Protein AF-A0A957H1N7-F1 (afdb_monomer_lite)

Radius of gyration: 15.7 Å; chains: 1; bounding box: 37×25×43 Å

Secondary structure (DSSP, 8-state):
--S---SS-HHHHHHHHHSSSPP-HHHHGGGTT--HHHHHHHHHHHTTS-HHHHHHHHHHHHHHHHH-TT---HHHHHHHTT-SSHHHHHHHHHHTTT---GGGHHHHHHHHHH-S-HHHHHHHHHHHHHHHHHHHTTSSPPP-

Sequence (144 aa):
MSEEKNELPFAEILQMLQGEESLNVAHLYRLSDMEQADRDAFMALWRQLQAPRRRMIVQHLADIMEENFEVEFGPIFTHCLADEDDQVRVAALEGLWDSTDTRLVSRILHLLSEDDSEAVQVAAARALAHFVLMIEWGQLPPRH

Structure (mmCIF, N/CA/C/O backbone):
data_AF-A0A957H1N7-F1
#
_entry.id   AF-A0A957H1N7-F1
#
loop_
_atom_site.group_PDB
_atom_site.id
_atom_site.type_symbol
_atom_site.label_atom_id
_atom_site.label_alt_id
_atom_site.label_comp_id
_atom_site.label_asym_id
_atom_site.label_entity_id
_atom_site.label_seq_id
_atom_site.pdbx_PDB_ins_code
_atom_site.Cartn_x
_atom_site.Cartn_y
_atom_site.Cartn_z
_atom_site.occupancy
_atom_site.B_iso_or_equiv
_atom_site.auth_seq_id
_atom_site.auth_comp_id
_atom_site.auth_asym_id
_atom_site.auth_atom_id
_atom_site.pdbx_PDB_model_num
ATOM 1 N N . MET A 1 1 ? 17.634 6.311 14.199 1.00 40.75 1 MET A N 1
ATOM 2 C CA . MET A 1 1 ? 17.507 6.824 15.601 1.00 40.75 1 MET A CA 1
ATOM 3 C C . MET A 1 1 ? 16.304 6.140 16.243 1.00 40.75 1 MET A C 1
ATOM 5 O O . MET A 1 1 ? 15.212 6.688 16.262 1.00 40.75 1 MET A O 1
ATOM 9 N N . SER A 1 2 ? 16.482 4.896 16.685 1.00 44.84 2 SER A N 1
ATOM 10 C CA . SER A 1 2 ? 15.403 3.894 16.626 1.00 44.84 2 SER A CA 1
ATOM 11 C C . SER A 1 2 ? 14.911 3.401 17.998 1.00 44.84 2 SER A C 1
ATOM 13 O O . SER A 1 2 ? 14.345 2.317 18.083 1.00 44.84 2 SER A O 1
ATOM 15 N N . GLU A 1 3 ? 15.117 4.166 19.074 1.00 42.50 3 GLU A N 1
ATOM 16 C CA . GLU A 1 3 ? 14.836 3.715 20.453 1.00 42.50 3 GLU A CA 1
ATOM 17 C C . GLU A 1 3 ? 13.499 4.188 21.056 1.00 42.50 3 GLU A C 1
ATOM 19 O O . GLU A 1 3 ? 13.169 3.790 22.167 1.00 42.50 3 GLU A O 1
ATOM 24 N N . GLU A 1 4 ? 12.665 4.930 20.323 1.00 46.91 4 GLU A N 1
ATOM 25 C CA . GLU A 1 4 ? 11.291 5.263 20.741 1.00 46.91 4 GLU A CA 1
ATOM 26 C C . GLU A 1 4 ? 10.260 4.630 19.792 1.00 46.91 4 GLU A C 1
ATOM 28 O O . GLU A 1 4 ? 9.399 5.308 19.230 1.00 46.91 4 GLU A O 1
ATOM 33 N N . LYS A 1 5 ? 10.297 3.302 19.591 1.00 50.78 5 LYS A N 1
ATOM 34 C CA . LYS A 1 5 ? 9.085 2.588 19.139 1.00 50.78 5 LYS A CA 1
ATOM 35 C C . LYS A 1 5 ? 8.061 2.669 20.284 1.00 50.78 5 LYS A C 1
ATOM 37 O O . LYS A 1 5 ? 7.975 1.746 21.078 1.00 50.78 5 LYS A O 1
ATOM 42 N N . ASN A 1 6 ? 7.385 3.817 20.379 1.00 56.66 6 ASN A N 1
ATOM 43 C CA . ASN A 1 6 ? 6.191 4.169 21.154 1.00 56.66 6 ASN A CA 1
ATOM 44 C C . ASN A 1 6 ? 5.704 3.131 22.187 1.00 56.66 6 ASN A C 1
ATOM 46 O O . ASN A 1 6 ? 5.317 2.024 21.820 1.00 56.66 6 ASN A O 1
ATOM 50 N N . GLU A 1 7 ? 5.610 3.540 23.456 1.00 65.62 7 GLU A N 1
ATOM 51 C CA . GLU A 1 7 ? 5.228 2.730 24.633 1.00 65.62 7 GLU A CA 1
ATOM 52 C C . GLU A 1 7 ? 3.828 2.080 24.574 1.00 65.62 7 GLU A C 1
ATOM 54 O O . GLU A 1 7 ? 3.458 1.320 25.471 1.00 65.62 7 GLU A O 1
ATOM 59 N N . LEU A 1 8 ? 3.031 2.359 23.539 1.00 77.75 8 LEU A N 1
ATOM 60 C CA . LEU A 1 8 ? 1.670 1.852 23.428 1.00 77.75 8 LEU A CA 1
ATOM 61 C C . LEU A 1 8 ? 1.642 0.386 22.965 1.00 77.75 8 LEU A C 1
ATOM 63 O O . LEU A 1 8 ? 2.258 0.031 21.951 1.00 77.75 8 LEU A O 1
ATOM 67 N N . PRO A 1 9 ? 0.871 -0.481 23.646 1.00 89.94 9 PRO A N 1
ATOM 68 C CA . PRO A 1 9 ? 0.598 -1.829 23.172 1.00 89.94 9 PRO A CA 1
ATOM 69 C C . PRO A 1 9 ? 0.029 -1.820 21.749 1.00 89.94 9 PRO A C 1
ATOM 71 O O . PRO A 1 9 ? -0.813 -0.990 21.411 1.00 89.94 9 PRO A O 1
ATOM 74 N N . PHE A 1 10 ? 0.407 -2.799 20.919 1.00 92.00 10 PHE A N 1
ATOM 75 C CA . PHE A 1 10 ? -0.070 -2.880 19.530 1.00 92.00 10 PHE A CA 1
ATOM 76 C C . PHE A 1 10 ? -1.607 -2.905 19.424 1.00 92.00 10 PHE A C 1
ATOM 78 O O . PHE A 1 10 ? -2.187 -2.331 18.507 1.00 92.00 10 PHE A O 1
ATOM 85 N N . ALA A 1 11 ? -2.286 -3.492 20.413 1.00 92.50 11 ALA A N 1
ATOM 86 C CA . ALA A 1 11 ? -3.743 -3.471 20.505 1.00 92.50 11 ALA A CA 1
ATOM 87 C C . ALA A 1 11 ? -4.331 -2.046 20.575 1.00 92.50 11 ALA A C 1
ATOM 89 O O . ALA A 1 11 ? -5.380 -1.796 19.986 1.00 92.50 11 ALA A O 1
ATOM 90 N N . GLU A 1 12 ? -3.662 -1.109 21.250 1.00 92.44 12 GLU A N 1
ATOM 91 C CA . GLU A 1 12 ? -4.097 0.292 21.321 1.00 92.44 12 GLU A CA 1
ATOM 92 C C . GLU A 1 12 ? -3.879 1.014 19.988 1.00 92.44 12 GLU A C 1
ATOM 94 O O . GLU A 1 12 ? -4.723 1.806 19.569 1.00 92.44 12 GLU A O 1
ATOM 99 N N . ILE A 1 13 ? -2.813 0.665 19.257 1.00 94.12 13 ILE A N 1
ATOM 100 C CA . ILE A 1 13 ? -2.601 1.140 17.882 1.00 94.12 13 ILE A CA 1
ATOM 101 C C . ILE A 1 13 ? -3.769 0.705 16.992 1.00 94.12 13 ILE A C 1
ATOM 103 O O . ILE A 1 13 ? -4.343 1.530 16.284 1.00 94.12 13 ILE A O 1
ATOM 107 N N . LEU A 1 14 ? -4.186 -0.564 17.065 1.00 94.94 14 LEU A N 1
ATOM 108 C CA . LEU A 1 14 ? -5.329 -1.067 16.294 1.00 94.94 14 LEU A CA 1
ATOM 109 C C . LEU A 1 14 ? -6.639 -0.342 16.647 1.00 94.94 14 LEU A C 1
ATOM 111 O O . LEU A 1 14 ? -7.408 -0.007 15.746 1.00 94.94 14 LEU A O 1
ATOM 115 N N . GLN A 1 15 ? -6.880 -0.052 17.929 1.00 93.31 15 GLN A N 1
ATOM 116 C CA . GLN A 1 15 ? -8.051 0.724 18.358 1.00 93.31 15 GLN A CA 1
ATOM 117 C C . GLN A 1 15 ? -8.016 2.159 17.817 1.00 93.31 15 GLN A C 1
ATOM 119 O O . GLN A 1 15 ? -9.021 2.651 17.305 1.00 93.31 15 GLN A O 1
ATOM 124 N N . MET A 1 16 ? -6.855 2.816 17.851 1.00 93.56 16 MET A N 1
ATOM 125 C CA . MET A 1 16 ? -6.683 4.148 17.264 1.00 93.56 16 MET A CA 1
ATOM 126 C C . MET A 1 16 ? -6.958 4.133 15.751 1.00 93.56 16 MET A C 1
ATOM 128 O O . MET A 1 16 ? -7.619 5.031 15.226 1.00 93.56 16 MET A O 1
ATOM 132 N N . LEU A 1 17 ? -6.506 3.104 15.029 1.00 94.12 17 LEU A N 1
ATOM 133 C CA . LEU A 1 17 ? -6.767 2.969 13.591 1.00 94.12 17 LEU A CA 1
ATOM 134 C C . LEU A 1 17 ? -8.260 2.785 13.271 1.00 94.12 17 LEU A C 1
ATOM 136 O O . LEU A 1 17 ? -8.698 3.247 12.218 1.00 94.12 17 LEU A O 1
ATOM 140 N N . GLN A 1 18 ? -9.038 2.170 14.169 1.00 92.88 18 GLN A N 1
ATOM 141 C CA . GLN A 1 18 ? -10.498 2.035 14.045 1.00 92.88 18 GLN A CA 1
ATOM 142 C C . GLN A 1 18 ? -11.266 3.334 14.291 1.00 92.88 18 GLN A C 1
ATOM 144 O O . GLN A 1 18 ? -12.367 3.486 13.763 1.00 92.88 18 GLN A O 1
ATOM 149 N N . GLY A 1 19 ? -10.720 4.236 15.107 1.00 89.00 19 GLY A N 1
ATOM 150 C CA . GLY A 1 19 ? -11.400 5.465 15.504 1.00 89.00 19 GLY A CA 1
ATOM 151 C C . GLY A 1 19 ? -11.727 6.392 14.330 1.00 89.00 19 GLY A C 1
ATOM 152 O O . GLY A 1 19 ? -11.099 6.349 13.274 1.00 89.00 19 GLY A O 1
ATOM 153 N N . GLU A 1 20 ? -12.696 7.280 14.535 1.00 82.25 20 GLU A N 1
ATOM 154 C CA . GLU A 1 20 ? -13.057 8.326 13.564 1.00 82.25 20 GLU A CA 1
ATOM 155 C C . GLU A 1 20 ? -12.224 9.606 13.744 1.00 82.25 20 GLU A C 1
ATOM 157 O O . GLU A 1 20 ? -12.225 10.486 12.886 1.00 82.25 20 GLU A O 1
ATOM 162 N N . GLU A 1 21 ? -11.477 9.700 14.846 1.00 83.50 21 GLU A N 1
ATOM 163 C CA . GLU A 1 21 ? -10.605 10.830 15.159 1.00 83.50 21 GLU A CA 1
ATOM 164 C C . GLU A 1 21 ? -9.393 10.900 14.219 1.00 83.50 21 GLU A C 1
ATOM 166 O O . GLU A 1 21 ? -9.004 9.915 13.578 1.00 83.50 21 GLU A O 1
ATOM 171 N N . SER A 1 22 ? -8.768 12.079 14.151 1.00 85.25 22 SER A N 1
ATOM 172 C CA . SER A 1 22 ? -7.533 12.284 13.392 1.00 85.25 22 SER A CA 1
ATOM 173 C C . SER A 1 22 ? -6.460 11.283 13.815 1.00 85.25 22 SER A C 1
ATOM 175 O O . SER A 1 22 ? -6.240 11.073 15.009 1.00 85.25 22 SER A O 1
ATOM 177 N N . LEU A 1 23 ? -5.768 10.691 12.843 1.00 89.25 23 LEU A N 1
ATOM 178 C CA . LEU A 1 23 ? -4.650 9.799 13.123 1.00 89.25 23 LEU A CA 1
ATOM 179 C C . LEU A 1 23 ? -3.507 10.568 13.784 1.00 89.25 23 LEU A C 1
ATOM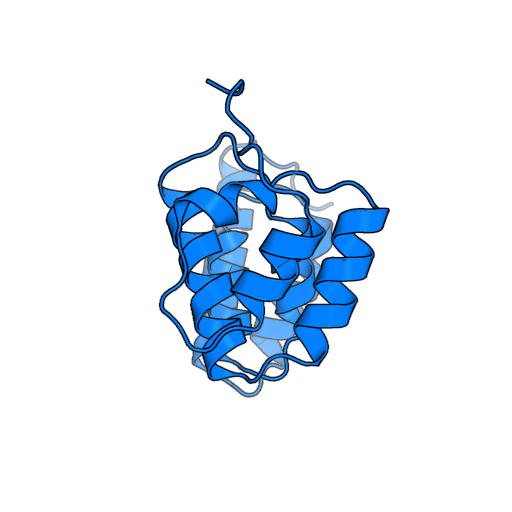 181 O O . LEU A 1 23 ? -3.098 11.628 13.314 1.00 89.25 23 LEU A O 1
ATOM 185 N N . ASN A 1 24 ? -2.952 9.994 14.847 1.00 90.25 24 ASN A N 1
ATOM 186 C CA . ASN A 1 24 ? -1.664 10.438 15.350 1.00 90.25 24 ASN A CA 1
ATOM 187 C C . ASN A 1 24 ? -0.564 9.777 14.508 1.00 90.25 24 ASN A C 1
ATOM 189 O O . ASN A 1 24 ? -0.291 8.585 14.655 1.00 90.25 24 ASN A O 1
ATOM 193 N N . VAL A 1 25 ? 0.059 10.560 13.626 1.00 89.94 25 VAL A N 1
ATOM 194 C CA . VAL A 1 25 ? 1.090 10.093 12.685 1.00 89.94 25 VAL A CA 1
ATOM 195 C C . VAL A 1 25 ? 2.274 9.441 13.412 1.00 89.94 25 VAL A C 1
ATOM 197 O O . VAL A 1 25 ? 2.798 8.436 12.940 1.00 89.94 25 VAL A O 1
ATOM 200 N N . ALA A 1 26 ? 2.635 9.906 14.615 1.00 90.50 26 ALA A N 1
ATOM 201 C CA . ALA A 1 26 ? 3.723 9.314 15.400 1.00 90.50 26 ALA A CA 1
ATOM 202 C C . ALA A 1 26 ? 3.452 7.844 15.783 1.00 90.50 26 ALA A C 1
ATOM 204 O O . ALA A 1 26 ? 4.379 7.041 15.896 1.00 90.50 26 ALA A O 1
ATOM 205 N N . HIS A 1 27 ? 2.183 7.460 15.948 1.00 91.62 27 HIS A N 1
ATOM 206 C CA . HIS A 1 27 ? 1.805 6.076 16.241 1.00 91.62 27 HIS A CA 1
ATOM 207 C C . HIS A 1 27 ? 1.872 5.171 15.002 1.00 91.62 27 HIS A C 1
ATOM 209 O O . HIS A 1 27 ? 2.032 3.959 15.146 1.00 91.62 27 HIS A O 1
ATOM 215 N N . LEU A 1 28 ? 1.807 5.728 13.787 1.00 94.69 28 LEU A N 1
ATOM 216 C CA . LEU A 1 28 ? 1.872 4.945 12.548 1.00 94.69 28 LEU A CA 1
ATOM 217 C C . LEU A 1 28 ? 3.252 4.319 12.317 1.00 94.69 28 LEU A C 1
ATOM 219 O O . LEU A 1 28 ? 3.332 3.235 11.744 1.00 94.69 28 LEU A O 1
ATOM 223 N N . TYR A 1 29 ? 4.322 4.901 12.870 1.00 93.75 29 TYR A N 1
ATOM 224 C CA . TYR A 1 29 ? 5.655 4.282 12.882 1.00 93.75 29 TYR A CA 1
ATOM 225 C C . TYR A 1 29 ? 5.668 2.891 13.536 1.00 93.75 29 TYR A C 1
ATOM 227 O O . TYR A 1 29 ? 6.521 2.067 13.211 1.00 93.75 29 TYR A O 1
ATOM 235 N N . ARG A 1 30 ? 4.705 2.570 14.417 1.00 93.38 30 ARG A N 1
ATOM 236 C CA . ARG A 1 30 ? 4.607 1.234 15.028 1.00 93.38 30 ARG A CA 1
ATOM 237 C C . ARG A 1 30 ? 4.198 0.141 14.033 1.00 93.38 30 ARG A C 1
ATOM 239 O O . ARG A 1 30 ? 4.425 -1.036 14.324 1.00 93.38 30 ARG A O 1
ATOM 246 N N . LEU A 1 31 ? 3.648 0.523 12.877 1.00 95.50 31 LEU A N 1
ATOM 247 C CA . LEU A 1 31 ? 3.315 -0.378 11.770 1.00 95.50 31 LEU A CA 1
ATOM 248 C C . LEU A 1 31 ? 4.542 -0.759 10.921 1.00 95.50 31 LEU A C 1
ATOM 250 O O . LEU A 1 31 ? 4.430 -1.599 10.030 1.00 95.50 31 LEU A O 1
ATOM 254 N N . SER A 1 32 ? 5.706 -0.163 11.196 1.00 94.88 32 SER A N 1
ATOM 255 C CA . SER A 1 32 ? 6.952 -0.451 10.488 1.00 94.88 32 SER A CA 1
ATOM 256 C C . SER A 1 32 ? 7.572 -1.736 11.016 1.00 94.88 32 SER A C 1
ATOM 258 O O . SER A 1 32 ? 7.726 -1.894 12.233 1.00 94.88 32 SER A O 1
ATOM 260 N N . ASP A 1 33 ? 7.998 -2.609 10.101 1.00 92.62 33 ASP A N 1
ATOM 261 C CA . ASP A 1 33 ? 8.668 -3.878 10.417 1.00 92.62 33 ASP A CA 1
ATOM 262 C C . ASP A 1 33 ? 7.898 -4.697 11.475 1.00 92.62 33 ASP A C 1
ATOM 264 O O . ASP A 1 33 ? 8.416 -5.100 12.518 1.00 92.62 33 ASP A O 1
ATOM 268 N N . MET A 1 34 ? 6.587 -4.851 11.254 1.00 94.12 34 MET A N 1
ATOM 269 C CA . MET A 1 34 ? 5.719 -5.630 12.137 1.00 94.12 34 MET A CA 1
ATOM 270 C C . MET A 1 34 ? 6.080 -7.119 12.093 1.00 94.12 34 MET A C 1
ATOM 272 O O . MET A 1 34 ? 6.223 -7.717 11.019 1.00 94.12 34 MET A O 1
ATOM 276 N N . GLU A 1 35 ? 6.104 -7.743 13.270 1.00 93.25 35 GLU A N 1
ATOM 277 C CA . GLU A 1 35 ? 6.157 -9.197 13.392 1.00 93.25 35 GLU A CA 1
ATOM 278 C C . GLU A 1 35 ? 4.892 -9.850 12.819 1.00 93.25 35 GLU A C 1
ATOM 280 O O . GLU A 1 35 ? 3.845 -9.219 12.670 1.00 93.25 35 GLU A O 1
ATOM 285 N N . GLN A 1 36 ? 4.966 -11.149 12.521 1.00 92.69 36 GLN A N 1
ATOM 286 C CA . GLN A 1 36 ? 3.878 -11.871 11.858 1.00 92.69 36 GLN A CA 1
ATOM 287 C C . GLN A 1 36 ? 2.529 -11.738 12.585 1.00 92.69 36 GLN A C 1
ATOM 289 O O . GLN A 1 36 ? 1.520 -11.493 11.932 1.00 92.69 36 GLN A O 1
ATOM 294 N N . ALA A 1 37 ? 2.517 -11.839 13.917 1.00 94.75 37 ALA A N 1
ATOM 295 C CA . ALA A 1 37 ? 1.290 -11.732 14.706 1.00 94.75 37 ALA A CA 1
ATOM 296 C C . ALA A 1 37 ? 0.648 -10.333 14.616 1.00 94.75 37 ALA A C 1
ATOM 298 O O . ALA A 1 37 ? -0.562 -10.227 14.40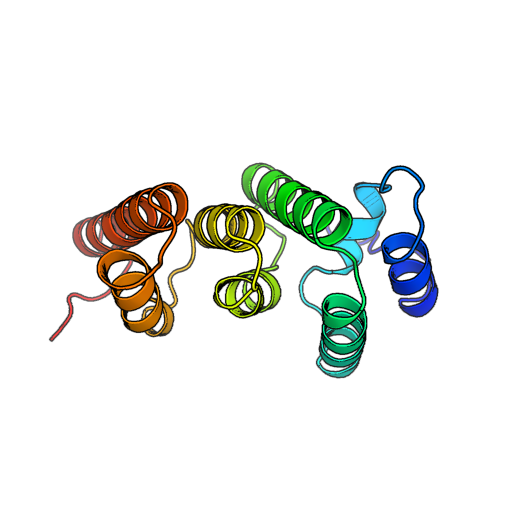7 1.00 94.75 37 ALA A O 1
ATOM 299 N N . ASP A 1 38 ? 1.458 -9.274 14.713 1.00 95.56 38 ASP A N 1
ATOM 300 C CA . ASP A 1 38 ? 1.011 -7.882 14.576 1.00 95.56 38 ASP A CA 1
ATOM 301 C C . ASP A 1 38 ? 0.489 -7.621 13.152 1.00 95.56 38 ASP A C 1
ATOM 303 O O . ASP A 1 38 ? -0.585 -7.041 12.970 1.00 95.56 38 ASP A O 1
ATOM 307 N N . ARG A 1 39 ? 1.192 -8.131 12.129 1.00 95.12 39 ARG A N 1
ATOM 308 C CA . ARG A 1 39 ? 0.748 -8.041 10.728 1.00 95.12 39 ARG A CA 1
ATOM 309 C C . ARG A 1 39 ? -0.602 -8.709 10.516 1.00 95.12 39 ARG A C 1
ATOM 311 O O . ARG A 1 39 ? -1.488 -8.099 9.925 1.00 95.12 39 ARG A O 1
ATOM 318 N N . ASP A 1 40 ? -0.779 -9.933 10.999 1.00 95.06 40 ASP A N 1
ATOM 319 C CA . ASP A 1 40 ? -2.029 -10.675 10.818 1.00 95.06 40 ASP A CA 1
ATOM 320 C C . ASP A 1 40 ? -3.205 -9.960 11.504 1.00 95.06 40 ASP A C 1
ATOM 322 O O . ASP A 1 40 ? -4.297 -9.862 10.933 1.00 95.06 40 ASP A O 1
ATOM 326 N N . ALA A 1 41 ? -2.976 -9.387 12.690 1.00 96.56 41 ALA A N 1
ATOM 327 C CA . ALA A 1 41 ? -3.970 -8.586 13.397 1.00 96.56 41 ALA A CA 1
ATOM 328 C C . ALA A 1 41 ? -4.313 -7.284 12.648 1.00 96.56 41 ALA A C 1
ATOM 330 O O . ALA A 1 41 ? -5.494 -6.961 12.492 1.00 96.56 41 ALA A O 1
ATOM 331 N N . PHE A 1 42 ? -3.312 -6.576 12.115 1.00 97.31 42 PHE A N 1
ATOM 332 C CA . PHE A 1 42 ? -3.532 -5.398 11.274 1.00 97.31 42 PHE A CA 1
ATOM 333 C C . PHE A 1 42 ? -4.328 -5.738 10.006 1.00 97.31 42 PHE A C 1
ATOM 335 O O . PHE A 1 42 ? -5.291 -5.048 9.692 1.00 97.31 42 PHE A O 1
ATOM 342 N N . MET A 1 43 ? -4.011 -6.834 9.309 1.00 95.06 43 MET A N 1
ATOM 343 C CA . MET A 1 43 ? -4.735 -7.242 8.093 1.00 95.06 43 MET A CA 1
ATOM 344 C C . MET A 1 43 ? -6.163 -7.730 8.380 1.00 95.06 43 MET A C 1
ATOM 346 O O . MET A 1 43 ? -7.069 -7.595 7.550 1.00 95.06 43 MET A O 1
ATOM 350 N N . ALA A 1 44 ? -6.402 -8.309 9.560 1.00 95.75 44 ALA A N 1
ATOM 351 C CA . ALA A 1 44 ? -7.752 -8.620 10.018 1.00 95.75 44 ALA A CA 1
ATOM 352 C C . ALA A 1 44 ? -8.571 -7.346 10.256 1.00 95.75 44 ALA A C 1
ATOM 354 O O . ALA A 1 44 ? -9.733 -7.292 9.848 1.00 95.75 44 ALA A O 1
ATOM 355 N N . LEU A 1 45 ? -7.952 -6.324 10.851 1.00 96.75 45 LEU A N 1
ATOM 356 C CA . LEU A 1 45 ? -8.556 -5.012 11.035 1.00 96.75 45 LEU A CA 1
ATOM 357 C C . LEU A 1 45 ? -8.804 -4.297 9.699 1.00 96.75 45 LEU A C 1
ATOM 359 O O . LEU A 1 45 ? -9.897 -3.783 9.482 1.00 96.75 45 LEU A O 1
ATOM 363 N N . TRP A 1 46 ? -7.814 -4.277 8.805 1.00 97.38 46 TRP A N 1
ATOM 364 C CA . TRP A 1 46 ? -7.841 -3.537 7.540 1.00 97.38 46 TRP A CA 1
ATOM 365 C C . TRP A 1 46 ? -9.120 -3.792 6.741 1.00 97.38 46 TRP A C 1
ATOM 367 O O . TRP A 1 46 ? -9.788 -2.860 6.304 1.00 97.38 46 TRP A O 1
ATOM 377 N N . ARG A 1 47 ? -9.524 -5.064 6.649 1.00 94.94 47 ARG A N 1
ATOM 378 C CA . ARG A 1 47 ? -10.738 -5.507 5.943 1.00 94.94 47 ARG A CA 1
ATOM 379 C C . ARG A 1 47 ? -12.048 -4.998 6.552 1.00 94.94 47 ARG A C 1
ATOM 381 O O . ARG A 1 47 ? -13.074 -5.034 5.886 1.00 94.94 47 ARG A O 1
ATOM 388 N N . GLN A 1 48 ? -12.031 -4.568 7.810 1.00 96.19 48 GLN A N 1
ATOM 389 C CA . GLN A 1 48 ? -13.198 -4.038 8.519 1.00 96.19 48 GLN A CA 1
ATOM 390 C C . GLN A 1 48 ? -13.284 -2.509 8.440 1.00 96.19 48 GLN A C 1
ATOM 392 O O . GLN A 1 48 ? -14.345 -1.941 8.694 1.00 96.19 48 GLN A O 1
ATOM 397 N N . LEU A 1 49 ? -12.180 -1.834 8.108 1.00 96.88 49 LEU A N 1
ATOM 398 C CA . LEU A 1 49 ? -12.142 -0.382 7.997 1.00 96.88 49 LEU A CA 1
ATOM 399 C C . LEU A 1 49 ? -12.912 0.082 6.763 1.00 96.88 49 LEU A C 1
ATOM 401 O O . LEU A 1 49 ? -12.830 -0.524 5.696 1.00 96.88 49 LEU A O 1
ATOM 405 N N . GLN A 1 50 ? -13.614 1.205 6.885 1.00 96.56 50 GLN A N 1
ATOM 406 C CA . GLN A 1 50 ? -14.263 1.845 5.743 1.00 96.56 50 GLN A CA 1
ATOM 407 C C . GLN A 1 50 ? -13.221 2.468 4.804 1.00 96.56 50 GLN A C 1
ATOM 409 O O . GLN A 1 50 ? -12.165 2.920 5.253 1.00 96.56 50 GLN A O 1
ATOM 414 N N . ALA A 1 51 ? -13.544 2.549 3.511 1.00 96.88 51 ALA A N 1
ATOM 415 C CA . ALA A 1 51 ? -12.637 3.060 2.483 1.00 96.88 51 ALA A CA 1
ATOM 416 C C . ALA A 1 51 ? -11.983 4.418 2.827 1.00 96.88 51 ALA A C 1
ATOM 418 O O . ALA A 1 51 ? -10.759 4.502 2.737 1.00 96.88 51 ALA A O 1
ATOM 419 N N . PRO A 1 52 ? -12.704 5.448 3.329 1.00 96.00 52 PRO A N 1
ATOM 420 C CA . PRO A 1 52 ? -12.076 6.717 3.712 1.00 96.00 52 PRO A CA 1
ATOM 421 C C . PRO A 1 52 ? -10.970 6.566 4.763 1.00 96.00 52 PRO A C 1
ATOM 423 O O . PRO A 1 52 ? -9.950 7.249 4.696 1.00 96.00 52 PRO A O 1
ATOM 426 N N . ARG A 1 53 ? -11.141 5.640 5.715 1.00 96.88 53 ARG A N 1
ATOM 427 C CA . ARG A 1 53 ? -10.143 5.385 6.757 1.00 96.88 53 ARG A CA 1
ATOM 428 C C . ARG A 1 53 ? -8.930 4.651 6.197 1.00 96.88 53 ARG A C 1
ATOM 430 O O . ARG A 1 53 ? -7.809 5.032 6.517 1.00 96.88 53 ARG A O 1
ATOM 437 N N . ARG A 1 54 ? -9.147 3.652 5.332 1.00 97.88 54 ARG A N 1
ATOM 438 C CA . ARG A 1 54 ? -8.066 2.933 4.636 1.00 97.88 54 ARG A CA 1
ATOM 439 C C . ARG A 1 54 ? -7.205 3.894 3.821 1.00 97.88 54 ARG A C 1
ATOM 441 O O . ARG A 1 54 ? -5.995 3.914 4.013 1.00 97.88 54 ARG A O 1
ATOM 448 N N . ARG A 1 55 ? -7.837 4.755 3.014 1.00 97.44 55 ARG A N 1
ATOM 449 C CA . ARG A 1 55 ? -7.172 5.816 2.236 1.00 97.44 55 ARG A CA 1
ATOM 450 C C . ARG A 1 55 ? -6.296 6.705 3.110 1.00 97.44 55 ARG A C 1
ATOM 452 O O . ARG A 1 55 ? -5.130 6.910 2.805 1.00 97.44 55 ARG A O 1
ATOM 459 N N . MET A 1 56 ? -6.845 7.196 4.220 1.00 96.50 56 MET A N 1
ATOM 460 C CA . MET A 1 56 ? -6.106 8.089 5.109 1.00 96.50 56 MET A CA 1
ATOM 461 C C . MET A 1 56 ? -4.897 7.399 5.754 1.00 96.50 56 MET A C 1
ATOM 463 O O . MET A 1 56 ? -3.830 7.998 5.835 1.00 96.50 56 MET A O 1
ATOM 467 N N . ILE A 1 57 ? -5.038 6.140 6.186 1.00 97.56 57 ILE A N 1
ATOM 468 C CA . ILE A 1 57 ? -3.918 5.382 6.760 1.00 97.56 57 ILE A CA 1
ATOM 469 C C . ILE A 1 57 ? -2.828 5.171 5.710 1.00 97.56 57 ILE A C 1
ATOM 471 O O . ILE A 1 57 ? -1.681 5.517 5.965 1.00 97.56 57 ILE A O 1
ATOM 475 N N . VAL A 1 58 ? -3.171 4.618 4.540 1.00 97.81 58 VAL A N 1
ATOM 476 C CA . VAL A 1 58 ? -2.167 4.289 3.514 1.00 97.81 58 VAL A CA 1
ATOM 477 C C . VAL A 1 58 ? -1.467 5.536 2.979 1.00 97.81 58 VAL A C 1
ATOM 479 O O . VAL A 1 58 ? -0.264 5.481 2.754 1.00 97.81 58 VAL A O 1
ATOM 482 N N . GLN A 1 59 ? -2.178 6.664 2.862 1.00 96.25 59 GLN A N 1
ATOM 483 C CA . GLN A 1 59 ? -1.569 7.928 2.457 1.00 96.25 59 GLN A CA 1
ATOM 484 C C . GLN A 1 59 ? -0.517 8.376 3.470 1.00 96.25 59 GLN A C 1
ATOM 486 O O . GLN A 1 59 ? 0.618 8.626 3.092 1.00 96.25 59 GLN A O 1
ATOM 491 N N . HIS A 1 60 ? -0.844 8.380 4.765 1.00 96.50 60 HIS A N 1
ATOM 492 C CA . HIS A 1 60 ? 0.142 8.739 5.781 1.00 96.50 60 HIS A CA 1
ATOM 493 C C . HIS A 1 60 ? 1.333 7.783 5.823 1.00 96.50 60 HIS A C 1
ATOM 495 O O . HIS A 1 60 ? 2.444 8.221 6.096 1.00 96.50 60 HIS A O 1
ATOM 501 N N . LEU A 1 61 ? 1.135 6.487 5.563 1.00 96.94 61 LEU A N 1
ATOM 502 C CA . LEU A 1 61 ? 2.261 5.558 5.460 1.00 96.94 61 LEU A CA 1
ATOM 503 C C . LEU A 1 61 ? 3.171 5.904 4.278 1.00 96.94 61 LEU A C 1
ATOM 505 O O . LEU A 1 61 ? 4.389 5.812 4.421 1.00 96.94 61 LEU A O 1
ATOM 509 N N . ALA A 1 62 ? 2.596 6.293 3.136 1.00 94.50 62 ALA A N 1
ATOM 510 C CA . ALA A 1 62 ? 3.362 6.706 1.964 1.00 94.50 62 ALA A CA 1
ATOM 511 C C . ALA A 1 62 ? 4.136 8.003 2.250 1.00 94.50 62 ALA A C 1
ATOM 513 O O . ALA A 1 62 ? 5.342 8.043 2.018 1.00 94.50 62 ALA A O 1
ATOM 514 N N . ASP A 1 63 ? 3.482 8.996 2.863 1.00 94.00 63 ASP A N 1
ATOM 515 C CA . ASP A 1 63 ? 4.107 10.260 3.272 1.00 94.00 63 ASP A CA 1
ATOM 516 C C . ASP A 1 63 ? 5.280 10.013 4.247 1.00 94.00 63 ASP A C 1
ATOM 518 O O . ASP A 1 63 ? 6.363 10.574 4.095 1.00 94.00 63 ASP A O 1
ATOM 522 N N . ILE A 1 64 ? 5.105 9.113 5.227 1.00 94.44 64 ILE A N 1
ATOM 523 C CA . ILE A 1 64 ? 6.179 8.743 6.164 1.00 94.44 64 ILE A CA 1
ATOM 524 C C . ILE A 1 64 ? 7.360 8.098 5.426 1.00 94.44 64 ILE A C 1
ATOM 526 O O . ILE A 1 64 ? 8.506 8.372 5.781 1.00 94.44 64 ILE A O 1
ATOM 530 N N . MET A 1 65 ? 7.108 7.236 4.435 1.00 91.31 65 MET A N 1
ATOM 531 C CA . MET A 1 65 ? 8.180 6.601 3.660 1.00 91.31 65 MET A CA 1
ATOM 532 C C . MET A 1 65 ? 8.939 7.584 2.769 1.00 91.31 65 MET A C 1
ATOM 534 O O . MET A 1 65 ? 10.138 7.405 2.568 1.00 91.31 65 MET A O 1
ATOM 538 N N . GLU A 1 66 ? 8.283 8.637 2.280 1.00 89.50 66 GLU A N 1
ATOM 539 C CA . GLU A 1 66 ? 8.955 9.709 1.540 1.00 89.50 66 GLU A CA 1
ATOM 540 C C . GLU A 1 66 ? 9.926 10.500 2.436 1.00 89.50 66 GLU A C 1
ATOM 542 O O . GLU A 1 66 ? 11.004 10.903 1.995 1.00 89.50 66 GLU A O 1
ATOM 547 N N . GLU A 1 67 ? 9.574 10.692 3.711 1.00 89.62 67 GLU A N 1
ATOM 548 C CA . GLU A 1 67 ? 10.374 11.467 4.665 1.00 89.62 67 GLU A CA 1
ATOM 549 C C . GLU A 1 67 ? 11.417 10.635 5.432 1.00 89.62 67 GLU A C 1
ATOM 551 O O . GLU A 1 67 ? 12.440 11.175 5.868 1.00 89.62 67 GLU A O 1
ATOM 556 N N . ASN A 1 68 ? 11.180 9.335 5.634 1.00 89.44 68 ASN A N 1
ATOM 557 C CA . ASN A 1 68 ? 12.006 8.487 6.489 1.00 89.44 68 ASN A CA 1
ATOM 558 C C . ASN A 1 68 ? 12.277 7.101 5.885 1.00 89.44 68 ASN A C 1
ATOM 560 O O . ASN A 1 68 ? 11.499 6.170 6.061 1.00 89.44 68 ASN A O 1
ATOM 564 N N . PHE A 1 69 ? 13.467 6.933 5.306 1.00 84.44 69 PHE A N 1
ATOM 565 C CA . PHE A 1 69 ? 13.936 5.670 4.723 1.00 84.44 69 PHE A CA 1
ATOM 566 C C . PHE A 1 69 ? 14.288 4.565 5.746 1.00 84.44 69 PHE A C 1
ATOM 568 O O . PHE A 1 69 ? 14.653 3.467 5.340 1.00 84.44 69 PHE A O 1
ATOM 575 N N . GLU A 1 70 ? 14.247 4.823 7.066 1.00 90.38 70 GLU A N 1
ATOM 576 C CA . GLU A 1 70 ? 14.470 3.778 8.090 1.00 90.38 70 GLU A CA 1
ATOM 577 C C . GLU A 1 70 ? 13.219 2.907 8.332 1.00 90.38 70 GLU A C 1
ATOM 579 O O . GLU A 1 70 ? 13.307 1.901 9.041 1.00 90.38 70 GLU A O 1
ATOM 584 N N . VAL A 1 71 ? 12.051 3.293 7.802 1.00 93.25 71 VAL A N 1
ATOM 585 C CA . VAL A 1 71 ? 10.800 2.541 7.978 1.00 93.25 71 VAL A CA 1
ATOM 586 C C . VAL A 1 71 ? 10.620 1.476 6.897 1.00 93.25 71 VAL A C 1
ATOM 588 O O . VAL A 1 71 ? 11.122 1.593 5.787 1.00 93.25 71 VAL A O 1
ATOM 591 N N . GLU A 1 72 ? 9.846 0.445 7.219 1.00 93.38 72 GLU A N 1
ATOM 592 C CA . GLU A 1 72 ? 9.538 -0.671 6.329 1.00 93.38 72 GLU A CA 1
ATOM 593 C C . GLU A 1 72 ? 8.036 -0.979 6.397 1.00 93.38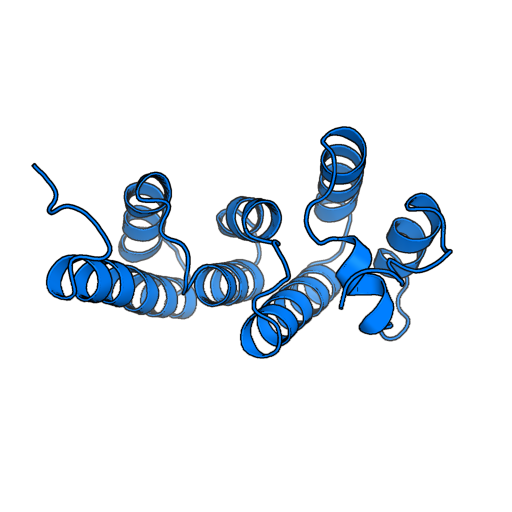 72 GLU A C 1
ATOM 595 O O . GLU A 1 72 ? 7.555 -1.639 7.328 1.00 93.38 72 GLU A O 1
ATOM 600 N N . PHE A 1 73 ? 7.288 -0.479 5.407 1.00 96.06 73 PHE A N 1
ATOM 601 C CA . PHE A 1 73 ? 5.850 -0.723 5.230 1.00 96.06 73 PHE A CA 1
ATOM 602 C C . PHE A 1 73 ? 5.527 -1.539 3.968 1.00 96.06 73 PHE A C 1
ATOM 604 O O . PHE A 1 73 ? 4.353 -1.757 3.660 1.00 96.06 73 PHE A O 1
ATOM 611 N N . GLY A 1 74 ? 6.529 -2.042 3.244 1.00 94.31 74 GLY A N 1
ATOM 612 C CA . GLY A 1 74 ? 6.374 -2.786 1.995 1.00 94.31 74 GLY A CA 1
ATOM 613 C C . GLY A 1 74 ? 5.358 -3.934 2.062 1.00 94.31 74 GLY A C 1
ATOM 614 O O . GLY A 1 74 ? 4.537 -4.057 1.144 1.00 94.31 74 GLY A O 1
ATOM 615 N N . PRO A 1 75 ? 5.301 -4.746 3.142 1.00 94.12 75 PRO A N 1
ATOM 616 C CA . PRO A 1 75 ? 4.257 -5.758 3.301 1.00 94.12 75 PRO A CA 1
ATOM 617 C C . PRO A 1 75 ? 2.830 -5.186 3.340 1.00 94.12 75 PRO A C 1
ATOM 619 O O . PRO A 1 75 ? 1.906 -5.829 2.837 1.00 94.12 75 PRO A O 1
ATOM 622 N N . ILE A 1 76 ? 2.643 -3.988 3.908 1.00 96.75 76 ILE A N 1
ATOM 623 C CA . ILE A 1 76 ? 1.347 -3.298 3.948 1.00 96.75 76 ILE A CA 1
ATOM 624 C C . ILE A 1 76 ? 0.967 -2.842 2.546 1.00 96.75 76 ILE A C 1
ATOM 626 O O . ILE A 1 76 ? -0.089 -3.232 2.050 1.00 96.75 76 ILE A O 1
ATOM 630 N N . PHE A 1 77 ? 1.841 -2.100 1.865 1.00 97.31 77 PHE A N 1
ATOM 631 C CA . PHE A 1 77 ? 1.543 -1.626 0.514 1.00 97.31 77 PHE A CA 1
ATOM 632 C C . PHE A 1 77 ? 1.319 -2.776 -0.467 1.00 97.31 77 PHE A C 1
ATOM 634 O O . PHE A 1 77 ? 0.370 -2.755 -1.249 1.00 97.31 77 PHE A O 1
ATOM 641 N N . THR A 1 78 ? 2.106 -3.848 -0.357 1.00 96.25 78 THR A N 1
ATOM 642 C CA . THR A 1 78 ? 1.898 -5.063 -1.153 1.00 96.25 78 THR A CA 1
ATOM 643 C C . THR A 1 78 ? 0.502 -5.645 -0.928 1.00 96.25 78 THR A C 1
ATOM 645 O O . THR A 1 78 ? -0.126 -6.112 -1.879 1.00 96.25 78 THR A O 1
ATOM 648 N N . HIS A 1 79 ? -0.028 -5.626 0.295 1.00 95.88 79 HIS A N 1
ATOM 649 C CA . HIS A 1 79 ? -1.413 -6.030 0.537 1.00 95.88 79 HIS A CA 1
ATOM 650 C C . HIS A 1 79 ? -2.404 -5.065 -0.135 1.00 95.88 79 HIS A C 1
ATOM 652 O O . HIS A 1 79 ? -3.278 -5.510 -0.884 1.00 95.88 79 HIS A O 1
ATOM 658 N N . CYS A 1 80 ? -2.207 -3.759 0.056 1.00 98.00 80 CYS A N 1
ATOM 659 C CA . CYS A 1 80 ? -3.062 -2.684 -0.453 1.00 98.00 80 CYS A CA 1
ATOM 660 C C . CYS A 1 80 ? -3.175 -2.627 -1.986 1.00 98.00 80 CYS A C 1
ATOM 662 O O . CYS A 1 80 ? -4.178 -2.135 -2.490 1.00 98.00 80 CYS A O 1
ATOM 664 N N . LEU A 1 81 ? -2.237 -3.206 -2.745 1.00 97.94 81 LEU A N 1
ATOM 665 C CA . LEU A 1 81 ? -2.360 -3.358 -4.205 1.00 97.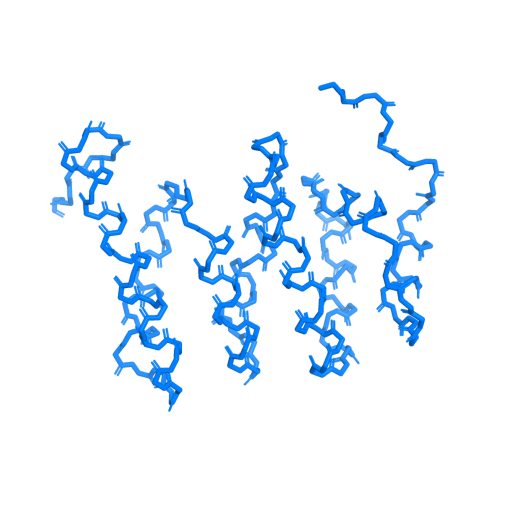94 81 LEU A CA 1
ATOM 666 C C . LEU A 1 81 ? -3.594 -4.171 -4.660 1.00 97.94 81 LEU A C 1
ATOM 668 O O . LEU A 1 81 ? -3.879 -4.212 -5.850 1.00 97.94 81 LEU A O 1
ATOM 672 N N . ALA A 1 82 ? -4.284 -4.883 -3.761 1.00 97.12 82 ALA A N 1
ATOM 673 C CA . ALA A 1 82 ? -5.549 -5.579 -4.044 1.00 97.12 82 ALA A CA 1
ATOM 674 C C . ALA A 1 82 ? -6.741 -4.994 -3.267 1.00 97.12 82 ALA A C 1
ATOM 676 O O . ALA A 1 82 ? -7.771 -5.655 -3.153 1.00 97.12 82 ALA A O 1
ATOM 677 N N . ASP A 1 83 ? -6.609 -3.793 -2.696 1.00 98.38 83 ASP A N 1
ATOM 678 C CA . ASP A 1 83 ? -7.743 -3.131 -2.051 1.00 98.38 83 ASP A CA 1
ATOM 679 C C . ASP A 1 83 ? -8.834 -2.831 -3.084 1.00 98.38 83 ASP A C 1
ATOM 681 O O . ASP A 1 83 ? -8.536 -2.539 -4.240 1.00 98.38 83 ASP A O 1
ATOM 685 N N . GLU A 1 84 ? -10.098 -2.894 -2.671 1.00 97.50 84 GLU A N 1
ATOM 686 C CA . GLU A 1 84 ? -11.247 -2.573 -3.527 1.00 97.50 84 GLU A CA 1
ATOM 687 C C . GLU A 1 84 ? -11.248 -1.097 -3.943 1.00 97.50 84 GLU A C 1
ATOM 689 O O . GLU A 1 84 ? -11.719 -0.742 -5.025 1.00 97.50 84 GLU A O 1
ATOM 694 N N . ASP A 1 85 ? -10.685 -0.237 -3.098 1.00 98.50 85 ASP A N 1
ATOM 695 C CA . ASP A 1 85 ? -10.632 1.197 -3.306 1.00 98.50 85 ASP A CA 1
ATOM 696 C C . ASP A 1 85 ? -9.425 1.608 -4.161 1.00 98.50 85 ASP A C 1
ATOM 698 O O . ASP A 1 85 ? -8.276 1.286 -3.850 1.00 98.50 85 ASP A O 1
ATOM 702 N N . ASP A 1 86 ? -9.674 2.338 -5.245 1.00 98.50 86 ASP A N 1
ATOM 703 C CA . ASP A 1 86 ? -8.640 2.715 -6.207 1.00 98.50 86 ASP A CA 1
ATOM 704 C C . ASP A 1 86 ? -7.613 3.695 -5.628 1.00 98.50 86 ASP A C 1
ATOM 706 O O . ASP A 1 86 ? -6.419 3.554 -5.885 1.00 98.50 86 ASP A O 1
ATOM 710 N N . GLN A 1 87 ? -8.037 4.626 -4.770 1.00 98.50 87 GLN A N 1
ATOM 711 C CA . GLN A 1 87 ? -7.129 5.558 -4.094 1.00 98.50 87 GLN A CA 1
ATOM 712 C C . GLN A 1 87 ? -6.169 4.827 -3.151 1.00 98.50 87 GLN A C 1
ATOM 714 O O . GLN A 1 87 ? -5.010 5.221 -3.029 1.00 98.50 87 GLN A O 1
ATOM 719 N N . VAL A 1 88 ? -6.613 3.728 -2.531 1.00 98.69 88 VAL A N 1
ATOM 720 C CA . VAL A 1 88 ? -5.724 2.873 -1.734 1.00 98.69 88 VAL A CA 1
ATOM 721 C C . VAL A 1 88 ? -4.685 2.182 -2.616 1.00 98.69 88 VAL A C 1
ATOM 723 O O . VAL A 1 88 ? -3.508 2.146 -2.254 1.00 98.69 88 VAL A O 1
ATOM 726 N N . ARG A 1 89 ? -5.092 1.660 -3.782 1.00 98.62 89 ARG A N 1
ATOM 727 C CA . ARG A 1 89 ? -4.164 1.029 -4.734 1.00 98.62 89 ARG A CA 1
ATOM 728 C C . ARG A 1 89 ? -3.140 2.028 -5.282 1.00 98.62 89 ARG A C 1
ATOM 730 O O . ARG A 1 89 ? -1.967 1.678 -5.383 1.00 98.62 89 ARG A O 1
ATOM 73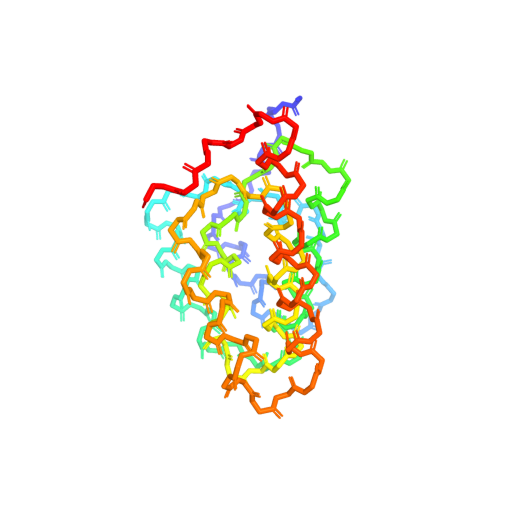7 N N . VAL A 1 90 ? -3.552 3.266 -5.576 1.00 98.50 90 VAL A N 1
ATOM 738 C CA . VAL A 1 90 ? -2.647 4.353 -6.000 1.00 98.50 90 VAL A CA 1
ATOM 739 C C . VAL A 1 90 ? -1.599 4.645 -4.927 1.00 98.50 90 VAL A C 1
ATOM 741 O O . VAL A 1 90 ? -0.409 4.533 -5.210 1.00 98.50 90 VAL A O 1
ATOM 744 N N . ALA A 1 91 ? -2.020 4.937 -3.693 1.00 98.06 91 ALA A N 1
ATOM 745 C CA . ALA A 1 91 ? -1.094 5.245 -2.602 1.00 98.06 91 ALA A CA 1
ATOM 746 C C . ALA A 1 91 ? -0.137 4.077 -2.305 1.00 98.06 91 ALA A C 1
ATOM 748 O O . ALA A 1 91 ? 1.030 4.281 -1.987 1.00 98.06 91 ALA A O 1
ATOM 749 N N . ALA A 1 92 ? -0.603 2.835 -2.464 1.00 98.06 92 ALA A N 1
ATOM 750 C CA . ALA A 1 92 ? 0.242 1.656 -2.321 1.00 98.06 92 ALA A CA 1
ATOM 751 C C . ALA A 1 92 ? 1.323 1.544 -3.405 1.00 98.06 92 ALA A C 1
ATOM 753 O O . ALA A 1 92 ? 2.442 1.138 -3.106 1.00 98.06 92 ALA A O 1
ATOM 754 N N . LEU A 1 93 ? 1.011 1.898 -4.654 1.00 97.62 93 LEU A N 1
ATOM 755 C CA . LEU A 1 93 ? 2.003 1.945 -5.732 1.00 97.62 93 LEU A CA 1
ATOM 756 C C . LEU A 1 93 ? 3.054 3.031 -5.483 1.00 97.62 93 LEU A C 1
ATOM 758 O O . LEU A 1 93 ? 4.230 2.807 -5.758 1.00 97.62 93 LEU A O 1
ATOM 762 N N . GLU A 1 94 ? 2.643 4.178 -4.943 1.00 94.25 94 GLU A N 1
ATOM 763 C CA . GLU A 1 94 ? 3.550 5.270 -4.571 1.00 94.25 94 GLU A CA 1
ATOM 764 C C . GLU A 1 94 ? 4.444 4.881 -3.385 1.00 94.25 94 GLU A C 1
ATOM 766 O O . GLU A 1 94 ? 5.659 5.053 -3.453 1.00 94.25 94 GLU A O 1
ATOM 771 N N . GLY A 1 95 ? 3.878 4.247 -2.356 1.00 94.56 95 GLY A N 1
ATOM 772 C CA . GLY A 1 95 ? 4.625 3.731 -1.206 1.00 94.56 95 GLY A CA 1
ATOM 773 C C . GLY A 1 95 ? 5.573 2.566 -1.524 1.00 94.56 95 GLY A C 1
ATOM 774 O O . GLY A 1 95 ? 6.422 2.229 -0.709 1.00 94.56 95 GLY A O 1
ATOM 775 N N . LEU A 1 96 ? 5.457 1.945 -2.703 1.00 94.56 96 LEU A N 1
ATOM 776 C CA . LEU A 1 96 ? 6.369 0.899 -3.190 1.00 94.56 96 LEU A CA 1
ATOM 777 C C . LEU A 1 96 ? 7.436 1.431 -4.153 1.00 94.56 96 LEU A C 1
ATOM 779 O O . LEU A 1 96 ? 8.131 0.629 -4.779 1.00 94.56 96 LEU A O 1
ATOM 783 N N . TRP A 1 97 ? 7.558 2.752 -4.309 1.00 84.38 97 TRP A N 1
ATOM 784 C CA . TRP A 1 97 ? 8.431 3.353 -5.314 1.00 84.38 97 TRP A CA 1
ATOM 785 C C . TRP A 1 97 ? 9.890 2.903 -5.199 1.00 84.38 97 TRP A C 1
ATOM 787 O O . TRP A 1 97 ? 10.486 2.593 -6.221 1.00 84.38 97 TRP A O 1
ATOM 797 N N . ASP A 1 98 ? 10.454 2.799 -3.994 1.00 83.12 98 ASP A N 1
ATOM 798 C CA . ASP A 1 98 ? 11.848 2.377 -3.780 1.00 83.12 98 ASP A CA 1
ATOM 799 C C . ASP A 1 98 ? 12.041 0.849 -3.722 1.00 83.12 98 ASP A C 1
ATOM 801 O O . ASP A 1 98 ? 13.155 0.352 -3.523 1.00 83.12 98 ASP A O 1
ATOM 805 N N . SER A 1 99 ? 10.960 0.082 -3.896 1.00 89.81 99 SER A N 1
ATOM 806 C CA . SER A 1 99 ? 11.000 -1.360 -3.719 1.00 89.81 99 SER A CA 1
ATOM 807 C C . SER A 1 99 ? 11.837 -2.022 -4.805 1.00 89.81 99 SER A C 1
ATOM 809 O O . SER A 1 99 ? 11.526 -1.983 -5.994 1.00 89.81 99 SER A O 1
ATOM 811 N N . THR A 1 100 ? 12.861 -2.754 -4.381 1.00 89.81 100 THR A N 1
ATOM 812 C CA . THR A 1 100 ? 13.687 -3.589 -5.265 1.00 89.81 100 THR A CA 1
ATOM 813 C C . THR A 1 100 ? 13.107 -4.995 -5.462 1.00 89.81 100 THR A C 1
ATOM 815 O O . THR A 1 100 ? 13.710 -5.847 -6.124 1.00 89.81 100 THR A O 1
ATOM 818 N N . ASP A 1 101 ? 11.915 -5.273 -4.921 1.00 92.25 101 ASP A N 1
ATOM 819 C CA . ASP A 1 101 ? 11.292 -6.587 -5.021 1.00 92.25 101 ASP A CA 1
ATOM 820 C C . ASP A 1 101 ? 10.712 -6.841 -6.420 1.00 92.25 101 ASP A C 1
ATOM 822 O O . ASP A 1 101 ? 9.549 -6.573 -6.727 1.00 92.25 101 ASP A O 1
ATOM 826 N N . THR A 1 102 ? 11.527 -7.455 -7.275 1.00 91.12 102 THR A N 1
ATOM 827 C CA . THR A 1 102 ? 11.146 -7.819 -8.649 1.00 91.12 102 THR A CA 1
ATOM 828 C C . THR A 1 102 ? 9.938 -8.762 -8.747 1.00 91.12 102 THR A C 1
ATOM 830 O O . THR A 1 102 ? 9.341 -8.871 -9.825 1.00 91.12 102 THR A O 1
ATOM 833 N N . ARG A 1 103 ? 9.524 -9.415 -7.648 1.00 92.56 103 ARG A N 1
ATOM 834 C CA . ARG A 1 103 ? 8.297 -10.232 -7.601 1.00 92.56 103 ARG A CA 1
ATOM 835 C C . ARG A 1 103 ? 7.037 -9.377 -7.760 1.00 92.56 103 ARG A C 1
ATOM 837 O O . ARG A 1 103 ? 6.023 -9.894 -8.221 1.00 92.56 103 ARG A O 1
ATOM 844 N N . LEU A 1 104 ? 7.100 -8.083 -7.434 1.00 95.50 104 LEU A N 1
ATOM 845 C CA . LEU A 1 104 ? 5.981 -7.148 -7.580 1.00 95.50 104 LEU A CA 1
ATOM 846 C C . LEU A 1 104 ? 5.698 -6.791 -9.041 1.00 95.50 104 LEU A C 1
ATOM 848 O O . LEU A 1 104 ? 4.564 -6.471 -9.386 1.00 95.50 104 LEU A O 1
ATOM 852 N N . VAL A 1 105 ? 6.694 -6.892 -9.923 1.00 94.75 105 VAL A N 1
ATOM 853 C CA . VAL A 1 105 ? 6.592 -6.393 -11.301 1.00 94.75 105 VAL A CA 1
ATOM 854 C C . VAL A 1 105 ? 5.457 -7.059 -12.084 1.00 94.75 105 VAL A C 1
ATOM 856 O O . VAL A 1 105 ? 4.772 -6.384 -12.845 1.00 94.75 105 VAL A O 1
ATOM 859 N N . SER A 1 106 ? 5.221 -8.366 -11.914 1.00 95.19 106 SER A N 1
ATOM 860 C CA . SER A 1 106 ? 4.099 -9.045 -12.588 1.00 95.19 106 SER A CA 1
ATOM 861 C C . SER A 1 106 ? 2.743 -8.516 -12.121 1.00 95.19 106 SER A C 1
ATOM 863 O O . SER A 1 106 ? 1.841 -8.333 -12.934 1.00 95.19 106 SER A O 1
ATOM 865 N N . ARG A 1 107 ? 2.612 -8.222 -10.826 1.00 96.50 107 ARG A N 1
ATOM 866 C CA . ARG A 1 107 ? 1.390 -7.667 -10.245 1.00 96.50 107 ARG A CA 1
ATOM 867 C C . ARG A 1 107 ? 1.156 -6.226 -10.687 1.00 96.50 107 ARG A C 1
ATOM 869 O O . ARG A 1 107 ? 0.035 -5.883 -11.037 1.00 96.50 107 ARG A O 1
ATOM 876 N N . ILE A 1 108 ? 2.203 -5.404 -10.718 1.00 97.69 108 ILE A N 1
ATOM 877 C CA . ILE A 1 108 ? 2.100 -4.012 -11.174 1.00 97.69 108 ILE A CA 1
ATOM 878 C C . ILE A 1 108 ? 1.789 -3.960 -12.679 1.00 97.69 108 ILE A C 1
ATOM 880 O O . ILE A 1 108 ? 0.989 -3.134 -13.104 1.00 97.69 108 ILE A O 1
ATOM 884 N N . LEU A 1 109 ? 2.338 -4.876 -13.488 1.00 97.88 109 LEU A N 1
ATOM 885 C CA . LEU A 1 109 ? 1.957 -5.011 -14.901 1.00 97.88 109 LEU A CA 1
ATOM 886 C C . LEU A 1 109 ? 0.469 -5.324 -15.075 1.00 97.88 109 LEU A C 1
ATOM 888 O O . LEU A 1 109 ? -0.165 -4.729 -15.937 1.00 97.88 109 LEU A O 1
ATOM 892 N N . HIS A 1 110 ? -0.084 -6.211 -14.249 1.00 98.06 110 HIS A N 1
ATOM 893 C CA . HIS A 1 110 ? -1.514 -6.510 -14.278 1.00 98.06 110 HIS A CA 1
ATOM 894 C C . HIS A 1 110 ? -2.360 -5.286 -13.892 1.00 98.06 110 HIS A C 1
ATOM 896 O O . HIS A 1 110 ? -3.319 -4.981 -14.590 1.00 98.06 110 HIS A O 1
ATOM 902 N N . LEU A 1 111 ? -1.966 -4.522 -12.863 1.00 98.31 111 LEU A N 1
ATOM 903 C CA . LEU A 1 111 ? -2.636 -3.257 -12.517 1.00 98.31 111 LEU A CA 1
ATOM 904 C C . LEU A 1 111 ? -2.569 -2.230 -13.658 1.00 98.31 111 LEU A C 1
ATOM 906 O O . LEU A 1 111 ? -3.541 -1.531 -13.917 1.00 98.31 111 LEU A O 1
ATOM 910 N N . LEU A 1 112 ? -1.447 -2.160 -14.378 1.00 98.31 112 LEU A N 1
ATOM 911 C CA . LEU A 1 112 ? -1.314 -1.289 -15.546 1.00 98.31 112 LEU A CA 1
ATOM 912 C C . LEU A 1 112 ? -2.281 -1.675 -16.678 1.00 98.31 112 LEU A C 1
ATOM 914 O O . LEU A 1 112 ? -2.789 -0.792 -17.364 1.00 98.31 112 LEU A O 1
ATOM 918 N N . SER A 1 113 ? -2.495 -2.971 -16.915 1.00 97.88 113 SER A N 1
ATOM 919 C CA . SER A 1 113 ? -3.262 -3.449 -18.071 1.00 97.88 113 SER A CA 1
ATOM 920 C C . SER A 1 113 ? -4.741 -3.713 -17.801 1.00 97.88 113 SER A C 1
ATOM 922 O O . SER A 1 113 ? -5.528 -3.678 -18.743 1.00 97.88 113 SER A O 1
ATOM 924 N N . GLU A 1 114 ? -5.106 -4.044 -16.562 1.00 97.56 114 GLU A N 1
ATOM 925 C CA . GLU A 1 114 ? -6.415 -4.622 -16.228 1.00 97.56 114 GLU A CA 1
ATOM 926 C C . GLU A 1 114 ? -7.163 -3.886 -15.106 1.00 97.56 114 GLU A C 1
ATOM 928 O O . GLU A 1 114 ? -8.326 -4.203 -14.881 1.00 97.56 114 GLU A O 1
ATOM 933 N N . ASP A 1 115 ? -6.559 -2.912 -14.410 1.00 98.44 115 ASP A N 1
ATOM 934 C CA . ASP A 1 115 ? -7.295 -2.146 -13.392 1.00 98.44 115 ASP A CA 1
ATOM 935 C C . ASP A 1 115 ? -8.358 -1.241 -14.034 1.00 98.44 115 ASP A C 1
ATOM 937 O O . ASP A 1 115 ? -8.102 -0.609 -15.060 1.00 98.44 115 ASP A O 1
ATOM 941 N N . ASP A 1 116 ? -9.536 -1.139 -13.419 1.00 97.50 116 ASP A N 1
ATOM 942 C CA . ASP A 1 116 ? -10.643 -0.314 -13.920 1.00 97.50 116 ASP A CA 1
ATOM 943 C C . ASP A 1 116 ? -10.394 1.199 -13.758 1.00 97.50 116 ASP A C 1
ATOM 945 O O . ASP A 1 116 ? -11.037 2.012 -14.429 1.00 97.50 116 ASP A O 1
ATOM 949 N N . SER A 1 117 ? -9.489 1.602 -12.858 1.00 98.56 117 SER A N 1
ATOM 950 C CA . SER A 1 117 ? -9.193 3.009 -12.578 1.00 98.56 117 SER A CA 1
ATOM 951 C C . SER A 1 117 ? -7.988 3.498 -13.379 1.00 98.56 117 SER A C 1
ATOM 953 O O . SER A 1 117 ? -6.859 3.041 -13.192 1.00 98.56 117 SER A O 1
ATOM 955 N N . GLU A 1 118 ? -8.203 4.514 -14.219 1.00 98.38 118 GLU A N 1
ATOM 956 C CA . GLU A 1 118 ? -7.131 5.183 -14.972 1.00 98.38 118 GLU A CA 1
ATOM 957 C C . GLU A 1 118 ? -6.026 5.714 -14.042 1.00 98.38 118 GLU A C 1
ATOM 959 O O . GLU A 1 118 ? -4.842 5.635 -14.364 1.00 98.38 118 GLU A O 1
ATOM 964 N N . ALA A 1 119 ? -6.389 6.193 -12.847 1.00 98.44 119 ALA A N 1
ATOM 965 C CA . ALA A 1 119 ? -5.420 6.674 -11.865 1.00 98.44 119 ALA A CA 1
ATOM 966 C C . ALA A 1 119 ? -4.476 5.554 -11.391 1.00 98.44 119 ALA A C 1
ATOM 968 O O . ALA A 1 119 ? -3.269 5.777 -11.271 1.00 98.44 119 ALA A O 1
ATOM 969 N N . VAL A 1 120 ? -5.003 4.343 -11.180 1.00 98.69 120 VAL A N 1
ATOM 970 C CA . VAL A 1 120 ? -4.199 3.171 -10.801 1.00 98.69 120 VAL A CA 1
ATOM 971 C C . VAL A 1 120 ? -3.295 2.745 -11.952 1.00 98.69 120 VAL A C 1
ATOM 973 O O . VAL A 1 120 ? -2.108 2.511 -11.730 1.00 98.69 120 VAL A O 1
ATOM 976 N N . GLN A 1 121 ? -3.807 2.718 -13.185 1.00 98.69 121 GLN A N 1
ATOM 977 C CA . GLN A 1 121 ? -2.997 2.403 -14.364 1.00 98.69 121 GLN A CA 1
ATOM 978 C C . GLN A 1 121 ? -1.823 3.386 -14.523 1.00 98.69 121 GLN A C 1
ATOM 980 O O . GLN A 1 121 ? -0.682 2.972 -14.740 1.00 98.69 121 GLN A O 1
ATOM 985 N N . VAL A 1 122 ? -2.064 4.691 -14.347 1.00 98.31 122 VAL A N 1
ATOM 986 C CA . VAL A 1 122 ? -1.016 5.726 -14.398 1.00 98.31 122 VAL A CA 1
ATOM 987 C C . VAL A 1 122 ? 0.013 5.542 -13.280 1.00 98.31 122 VAL A C 1
ATOM 989 O O . VAL A 1 122 ? 1.219 5.610 -13.539 1.00 98.31 122 VAL A O 1
ATOM 992 N N . ALA A 1 123 ? -0.428 5.284 -12.047 1.00 97.88 123 ALA A N 1
ATOM 993 C CA . ALA A 1 123 ? 0.474 5.010 -10.928 1.00 97.88 123 ALA A CA 1
ATOM 994 C C . ALA A 1 123 ? 1.323 3.749 -11.183 1.00 97.88 123 ALA A C 1
ATOM 996 O O . ALA A 1 123 ? 2.533 3.753 -10.948 1.00 97.88 123 ALA A O 1
ATOM 997 N N . ALA A 1 124 ? 0.727 2.703 -11.760 1.00 98.12 124 ALA A N 1
ATOM 998 C CA . ALA A 1 124 ? 1.414 1.462 -12.100 1.00 98.12 124 ALA A CA 1
ATOM 999 C C . ALA A 1 124 ? 2.468 1.679 -13.196 1.00 98.12 124 ALA A C 1
ATOM 1001 O O . ALA A 1 124 ? 3.591 1.184 -13.081 1.00 98.12 124 ALA A O 1
ATOM 1002 N N . ALA A 1 125 ? 2.152 2.478 -14.223 1.00 97.88 125 ALA A N 1
ATOM 1003 C CA . ALA A 1 125 ? 3.113 2.868 -15.254 1.00 97.88 125 ALA A CA 1
ATOM 1004 C C . ALA A 1 125 ? 4.331 3.586 -14.652 1.00 97.88 125 ALA A C 1
ATOM 1006 O O . ALA A 1 125 ? 5.469 3.279 -15.012 1.00 97.88 125 ALA A O 1
ATOM 1007 N N . ARG A 1 126 ? 4.103 4.516 -13.712 1.00 96.44 126 ARG A N 1
ATOM 1008 C CA . ARG A 1 126 ? 5.177 5.239 -13.011 1.00 96.44 126 ARG A CA 1
ATOM 1009 C C . ARG A 1 126 ? 6.053 4.284 -12.204 1.00 96.44 126 ARG A C 1
ATOM 1011 O O . ARG A 1 126 ? 7.271 4.320 -12.365 1.00 96.44 126 ARG A O 1
ATOM 1018 N N . ALA A 1 127 ? 5.453 3.405 -11.402 1.00 95.56 127 ALA A N 1
ATOM 1019 C CA . ALA A 1 127 ? 6.193 2.416 -10.621 1.00 95.56 127 ALA A CA 1
ATOM 1020 C C . ALA A 1 127 ? 7.049 1.504 -11.523 1.00 95.56 127 ALA A C 1
ATOM 1022 O O . ALA A 1 127 ? 8.237 1.309 -11.273 1.00 95.56 127 ALA A O 1
ATOM 1023 N N . LEU A 1 128 ? 6.496 1.010 -12.637 1.00 95.75 128 LEU A N 1
ATOM 1024 C CA . LEU A 1 128 ? 7.244 0.190 -13.601 1.00 95.75 128 LEU A CA 1
ATOM 1025 C C . LEU A 1 128 ? 8.388 0.952 -14.274 1.00 95.75 128 LE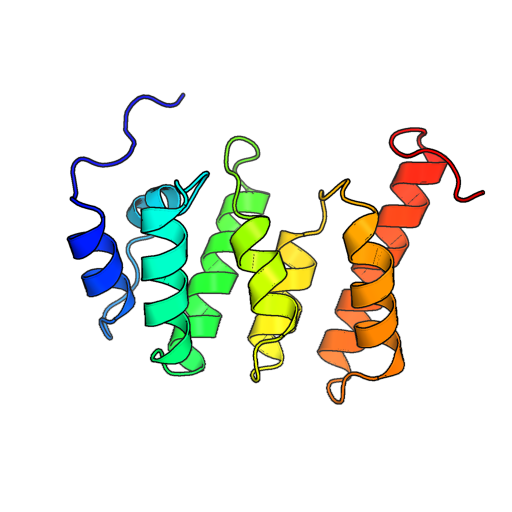U A C 1
ATOM 1027 O O . LEU A 1 128 ? 9.458 0.379 -14.481 1.00 95.75 128 LEU A O 1
ATOM 1031 N N . ALA A 1 129 ? 8.197 2.234 -14.590 1.00 94.62 129 ALA A N 1
ATOM 1032 C CA . ALA A 1 129 ? 9.275 3.071 -15.105 1.00 94.62 129 ALA A CA 1
ATOM 1033 C C . ALA A 1 129 ? 10.434 3.172 -14.098 1.00 94.62 129 ALA A C 1
ATOM 1035 O O . ALA A 1 129 ? 11.594 3.141 -14.508 1.00 94.62 129 ALA A O 1
ATOM 1036 N N . HIS A 1 130 ? 10.145 3.210 -12.792 1.00 92.50 130 HIS A N 1
ATOM 1037 C CA . HIS A 1 130 ? 11.186 3.182 -11.766 1.00 92.50 130 HIS A CA 1
ATOM 1038 C C . HIS A 1 130 ? 11.977 1.871 -11.760 1.00 92.50 130 HIS A C 1
ATOM 1040 O O . HIS A 1 130 ? 13.205 1.902 -11.730 1.00 92.50 130 HIS A O 1
ATOM 1046 N N . PHE A 1 131 ? 11.306 0.720 -11.895 1.00 92.62 131 PHE A N 1
ATOM 1047 C CA . PHE A 1 131 ? 11.992 -0.570 -12.049 1.00 92.62 131 PHE A CA 1
ATOM 1048 C C . PHE A 1 131 ? 12.954 -0.589 -13.241 1.00 92.62 131 PHE A C 1
ATOM 1050 O O . PHE A 1 131 ? 14.054 -1.129 -13.128 1.00 92.62 131 PHE A O 1
ATOM 1057 N N . VAL A 1 132 ? 12.578 0.024 -14.368 1.00 92.44 132 VAL A N 1
ATOM 1058 C CA . VAL A 1 132 ? 13.476 0.161 -15.525 1.00 92.44 132 VAL A CA 1
ATOM 1059 C C . VAL A 1 132 ? 14.686 1.028 -15.174 1.00 92.44 132 VAL A C 1
ATOM 1061 O O . VAL A 1 132 ? 15.812 0.614 -15.431 1.00 92.44 132 VAL A O 1
ATOM 1064 N N . LEU A 1 133 ? 14.489 2.183 -14.530 1.00 91.88 133 LEU A N 1
ATOM 1065 C CA . LEU A 1 133 ? 15.598 3.049 -14.104 1.00 91.88 133 LEU A CA 1
ATOM 1066 C C . LEU A 1 133 ? 16.561 2.338 -13.143 1.00 91.88 133 LEU A C 1
ATOM 1068 O O . LEU A 1 133 ? 17.774 2.458 -13.300 1.00 91.88 133 LEU A O 1
ATOM 1072 N N . MET A 1 134 ? 16.043 1.551 -12.196 1.00 90.75 134 MET A N 1
ATOM 1073 C CA . MET A 1 134 ? 16.866 0.752 -11.283 1.00 90.75 134 MET A CA 1
ATOM 1074 C C . MET A 1 134 ? 17.727 -0.283 -12.023 1.00 90.75 134 MET A C 1
ATOM 1076 O O . MET A 1 134 ? 18.871 -0.516 -11.629 1.00 90.75 134 MET A O 1
ATOM 1080 N N . ILE A 1 135 ? 17.221 -0.881 -13.107 1.00 89.75 135 ILE A N 1
ATOM 1081 C CA . ILE A 1 135 ? 18.008 -1.781 -13.968 1.00 89.75 135 ILE A CA 1
ATOM 1082 C C . ILE A 1 135 ? 19.108 -1.001 -14.695 1.00 89.75 135 ILE A C 1
ATOM 1084 O O . ILE A 1 135 ? 20.266 -1.414 -14.668 1.00 89.75 135 ILE A O 1
ATOM 1088 N N . GLU A 1 136 ? 18.774 0.142 -15.298 1.00 91.62 136 GLU A N 1
ATOM 1089 C CA . GLU A 1 136 ? 19.744 0.984 -16.018 1.00 91.62 136 GLU A CA 1
ATOM 1090 C C . GLU A 1 136 ? 20.862 1.504 -15.098 1.00 91.62 136 GLU A C 1
ATOM 1092 O O . GLU A 1 136 ? 22.015 1.630 -15.509 1.00 91.62 136 GLU A O 1
ATOM 1097 N N . TRP A 1 137 ? 20.549 1.766 -13.827 1.00 91.75 137 TRP A N 1
ATOM 1098 C CA . TRP A 1 137 ? 21.529 2.148 -12.806 1.00 91.75 137 TRP A CA 1
ATOM 1099 C C . TRP A 1 137 ? 22.291 0.965 -12.193 1.00 91.75 137 TRP A C 1
ATOM 1101 O O . TRP A 1 137 ? 23.162 1.177 -11.349 1.00 91.75 137 TRP A O 1
ATOM 1111 N N . GLY A 1 138 ? 21.989 -0.273 -12.594 1.00 89.06 138 GLY A N 1
ATOM 1112 C CA . GLY A 1 138 ? 22.625 -1.482 -12.068 1.00 89.06 138 GLY A CA 1
ATOM 1113 C C . GLY A 1 138 ? 22.240 -1.826 -10.626 1.00 89.06 138 GLY A C 1
ATOM 1114 O O . GLY A 1 138 ? 22.924 -2.623 -9.988 1.00 89.06 138 GLY A O 1
ATOM 1115 N N . GLN A 1 139 ? 21.162 -1.234 -10.103 1.00 87.94 139 GLN A N 1
ATOM 1116 C CA . GLN A 1 139 ? 20.604 -1.550 -8.782 1.00 87.94 139 GLN A CA 1
ATOM 1117 C C . GLN A 1 139 ? 19.796 -2.852 -8.809 1.00 87.94 139 GLN A C 1
ATOM 1119 O O . GLN A 1 139 ? 19.708 -3.552 -7.802 1.00 87.94 139 GLN A O 1
ATOM 1124 N N . LEU A 1 140 ? 19.248 -3.202 -9.975 1.00 86.62 140 LEU A N 1
ATOM 1125 C CA . LEU A 1 140 ? 18.596 -4.478 -10.239 1.00 86.62 140 LEU A CA 1
ATOM 1126 C C . LEU A 1 140 ? 19.269 -5.199 -11.412 1.00 86.62 140 LEU A C 1
ATOM 1128 O O . LEU A 1 140 ? 19.719 -4.548 -12.358 1.00 86.62 140 LEU A O 1
ATOM 1132 N N . PRO A 1 141 ? 19.325 -6.543 -11.396 1.00 80.69 141 PRO A N 1
ATOM 1133 C CA . PRO A 1 141 ? 19.801 -7.291 -12.547 1.00 80.69 141 PRO A CA 1
ATOM 1134 C C . PRO A 1 141 ? 18.822 -7.141 -13.728 1.00 80.69 141 PRO A C 1
ATOM 1136 O O . PRO A 1 141 ? 17.606 -7.083 -13.513 1.00 80.69 141 PRO A O 1
ATOM 1139 N N . PRO A 1 142 ? 19.312 -7.130 -14.981 1.00 73.62 142 PRO A N 1
ATOM 1140 C CA . PRO A 1 142 ? 18.439 -7.176 -16.146 1.00 73.62 142 PRO A CA 1
ATOM 1141 C C . PRO A 1 142 ? 17.613 -8.468 -16.130 1.00 73.62 142 PRO A C 1
ATOM 1143 O O . PRO A 1 142 ? 18.104 -9.535 -15.754 1.00 73.62 142 PRO A O 1
ATOM 1146 N N . ARG A 1 143 ? 16.346 -8.382 -16.546 1.00 64.69 143 ARG A N 1
ATOM 1147 C CA . ARG A 1 143 ? 15.503 -9.572 -16.715 1.00 64.69 143 ARG A CA 1
ATOM 1148 C C . ARG A 1 143 ? 16.090 -10.462 -17.816 1.00 64.69 143 ARG A C 1
ATOM 1150 O O . ARG A 1 143 ? 16.257 -9.999 -18.943 1.00 64.69 143 ARG A O 1
ATOM 1157 N N . HIS A 1 144 ? 16.395 -11.711 -17.467 1.00 51.28 144 HIS A N 1
ATOM 1158 C CA . HIS A 1 144 ? 16.740 -12.781 -18.405 1.00 51.28 144 HIS A CA 1
ATOM 1159 C C . HIS A 1 144 ? 15.489 -13.488 -18.921 1.00 51.28 144 HIS A C 1
ATOM 1161 O O . HIS A 1 144 ? 14.551 -13.680 -18.111 1.00 51.28 144 HIS A O 1
#

Foldseek 3Di:
DPPCLDPDDLVVLLVQLQDPDDDPLSNLLNLFPDDPVSVVVVVVSLVVHDPVSLLNSLQSLLVCCVVDVVGHCLVVLLVQCPDPDLSSVLSSLSSCQPPPPPVCLVSLVCQLPPPPDPSSVVSSVNSVVSNVVCCVVVVHPDDD

pLDDT: mean 91.36, std 11.35, range [40.75, 98.69]